Protein AF-A0A9D7WFF6-F1 (afdb_monomer_lite)

Radius of gyration: 21.52 Å; chains: 1; bounding box: 45×22×68 Å

Foldseek 3Di:
DDCDDPCVVVVDDDDPPQQAWDPDPAPDPVRCVPGNHRQVSVVHGRPCQVVDPVNPDDTDDPVVSVVVVVVVDVVCDDDCGGPCNCVVPVVDD

Structure (mmCIF, N/CA/C/O backbone):
data_AF-A0A9D7WFF6-F1
#
_entry.id   AF-A0A9D7WFF6-F1
#
loop_
_atom_site.group_PDB
_atom_site.id
_atom_site.type_symbol
_atom_site.label_atom_id
_atom_site.label_alt_id
_atom_site.label_comp_id
_atom_site.label_asym_id
_atom_site.label_entity_id
_atom_site.label_seq_id
_atom_site.pdbx_PDB_ins_code
_atom_site.Cartn_x
_atom_site.Cartn_y
_atom_site.Cartn_z
_atom_site.occupancy
_atom_site.B_iso_or_equiv
_atom_site.auth_seq_id
_atom_site.auth_comp_id
_atom_site.auth_asym_id
_atom_site.auth_atom_id
_atom_site.pdbx_PDB_model_num
ATOM 1 N N . TYR A 1 1 ? 4.949 -10.488 26.627 1.00 51.47 1 TYR A N 1
ATOM 2 C CA . TYR A 1 1 ? 5.889 -9.522 27.236 1.00 51.47 1 TYR A CA 1
ATOM 3 C C . TYR A 1 1 ? 5.358 -9.152 28.618 1.00 51.47 1 TYR A C 1
ATOM 5 O O . TYR A 1 1 ? 4.138 -9.044 28.725 1.00 51.47 1 TYR A O 1
ATOM 13 N N . PRO A 1 2 ? 6.188 -9.044 29.673 1.00 53.62 2 PRO A N 1
ATOM 14 C CA . PRO A 1 2 ? 5.700 -8.778 31.028 1.00 53.62 2 PRO A CA 1
ATOM 15 C C . PRO A 1 2 ? 4.939 -7.446 31.092 1.00 53.62 2 PRO A C 1
ATOM 17 O O . PRO A 1 2 ? 5.420 -6.419 30.625 1.00 53.62 2 PRO A O 1
ATOM 20 N N . GLN A 1 3 ? 3.726 -7.491 31.645 1.00 60.25 3 GLN A N 1
ATOM 21 C CA . GLN A 1 3 ? 2.817 -6.343 31.758 1.00 60.25 3 GLN A CA 1
ATOM 22 C C . GLN A 1 3 ? 3.199 -5.383 32.904 1.00 60.25 3 GLN A C 1
ATOM 24 O O . GLN A 1 3 ? 2.782 -4.229 32.889 1.00 60.25 3 GLN A O 1
ATOM 29 N N . ALA A 1 4 ? 4.000 -5.829 33.880 1.00 56.16 4 ALA A N 1
ATOM 30 C CA . ALA A 1 4 ? 4.383 -5.046 35.057 1.00 56.16 4 ALA A CA 1
ATOM 31 C C . ALA A 1 4 ? 5.846 -4.561 34.973 1.00 56.16 4 ALA A C 1
ATOM 33 O O . ALA A 1 4 ? 6.760 -5.370 34.822 1.00 56.16 4 ALA A O 1
ATOM 34 N N . GLY A 1 5 ? 6.062 -3.242 35.080 1.00 62.12 5 GLY A N 1
ATOM 35 C CA . GLY A 1 5 ? 7.380 -2.580 35.101 1.00 62.12 5 GLY A CA 1
ATOM 36 C C . GLY A 1 5 ? 7.446 -1.322 34.220 1.00 62.12 5 GLY A C 1
ATOM 37 O O . GLY A 1 5 ? 6.493 -1.012 33.511 1.00 62.12 5 GLY A O 1
ATOM 38 N N . ASN A 1 6 ? 8.583 -0.610 34.207 1.00 53.22 6 ASN A N 1
ATOM 39 C CA . ASN A 1 6 ? 8.793 0.648 33.448 1.00 53.22 6 ASN A CA 1
ATOM 40 C C . ASN A 1 6 ? 8.554 0.549 31.925 1.00 53.22 6 ASN A C 1
ATOM 42 O O . ASN A 1 6 ? 8.473 1.572 31.243 1.00 53.22 6 ASN A O 1
ATOM 46 N N . TYR A 1 7 ? 8.443 -0.670 31.392 1.00 53.47 7 TYR A N 1
ATOM 47 C CA . TYR A 1 7 ? 8.113 -0.952 29.996 1.00 53.47 7 TYR A CA 1
ATOM 48 C C . TYR A 1 7 ? 6.708 -1.544 29.812 1.00 53.47 7 TYR A C 1
ATOM 50 O O . TYR A 1 7 ? 6.371 -1.931 28.705 1.00 53.47 7 TYR A O 1
ATOM 58 N N . GLY A 1 8 ? 5.856 -1.602 30.839 1.00 54.44 8 GLY A N 1
ATOM 59 C CA . GLY A 1 8 ? 4.486 -2.120 30.717 1.00 54.44 8 GLY A CA 1
ATOM 60 C C . GLY A 1 8 ? 3.635 -1.321 29.720 1.00 54.44 8 GLY A C 1
ATOM 61 O O . GLY A 1 8 ? 2.864 -1.900 28.961 1.00 54.44 8 GLY A O 1
ATOM 62 N N . SER A 1 9 ? 3.860 -0.003 29.641 1.00 57.31 9 SER A N 1
ATOM 63 C CA . SER A 1 9 ? 3.270 0.887 28.628 1.00 57.31 9 SER A CA 1
ATOM 64 C C . SER A 1 9 ? 4.085 0.980 27.330 1.00 57.31 9 SER A C 1
ATOM 66 O O . SER A 1 9 ? 3.525 1.277 26.282 1.00 57.31 9 SER A O 1
ATOM 68 N N . ARG A 1 10 ? 5.397 0.707 27.378 1.00 57.03 10 ARG A N 1
ATOM 69 C CA . ARG A 1 10 ? 6.321 0.751 26.221 1.00 57.03 10 ARG A CA 1
ATOM 70 C C . ARG A 1 10 ? 6.524 -0.602 25.525 1.00 57.03 10 ARG A C 1
ATOM 72 O O . ARG A 1 10 ? 7.231 -0.678 24.529 1.00 57.03 10 ARG A O 1
ATOM 79 N N . GLY A 1 11 ? 5.957 -1.675 26.068 1.00 58.78 11 GLY A N 1
ATOM 80 C CA . GLY A 1 11 ? 6.169 -3.054 25.626 1.00 58.78 11 GLY A CA 1
ATOM 81 C C . GLY A 1 11 ? 5.215 -3.494 24.520 1.00 58.78 11 GLY A C 1
ATOM 82 O O . GLY A 1 11 ? 5.403 -4.566 23.945 1.00 58.78 11 GLY A O 1
ATOM 83 N N . LYS A 1 12 ? 4.195 -2.682 24.211 1.00 66.44 12 LYS A N 1
ATOM 84 C CA . LYS A 1 12 ? 3.347 -2.881 23.037 1.00 66.44 12 L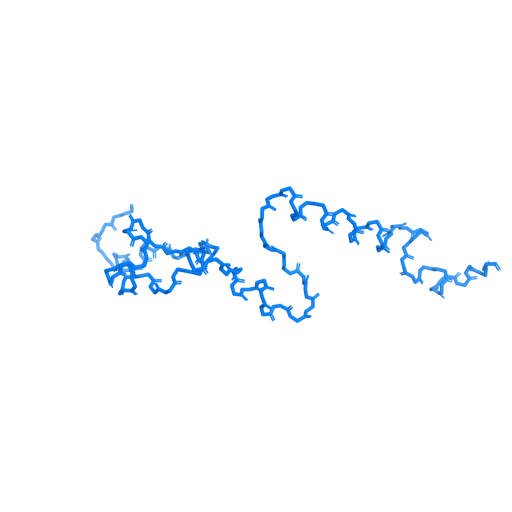YS A CA 1
ATOM 85 C C . LYS A 1 12 ? 3.985 -2.126 21.875 1.00 66.44 12 LYS A C 1
ATOM 87 O O . LYS A 1 12 ? 3.928 -0.907 21.814 1.00 66.44 12 LYS A O 1
ATOM 92 N N . MET A 1 13 ? 4.676 -2.870 21.019 1.00 75.56 13 MET A N 1
ATOM 93 C CA . MET A 1 13 ? 5.351 -2.319 19.851 1.00 75.56 13 MET A CA 1
ATOM 94 C C . MET A 1 13 ? 4.332 -2.067 18.743 1.00 75.56 13 MET A C 1
ATOM 96 O O . MET A 1 13 ? 3.587 -2.976 18.368 1.00 75.56 13 MET A O 1
ATOM 100 N N . ASP A 1 14 ? 4.333 -0.853 18.205 1.00 80.25 14 ASP A N 1
ATOM 101 C CA . ASP A 1 14 ? 3.604 -0.553 16.982 1.00 80.25 14 ASP A CA 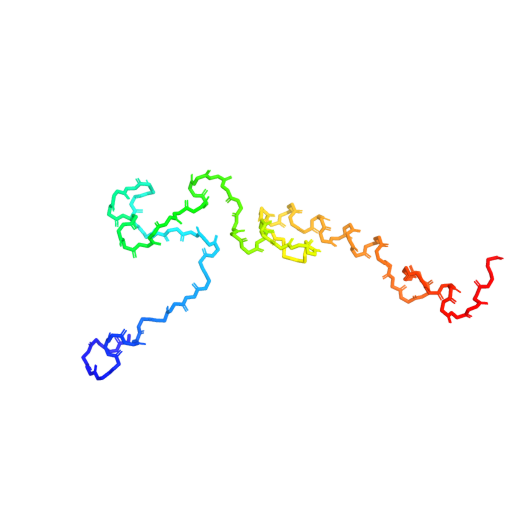1
ATOM 102 C C . ASP A 1 14 ? 4.370 -1.096 15.775 1.00 80.25 14 ASP A C 1
ATOM 104 O O . ASP A 1 14 ? 5.601 -1.090 15.718 1.00 80.25 14 ASP A O 1
ATOM 108 N N . LYS A 1 15 ? 3.628 -1.566 14.780 1.00 86.00 15 LYS A N 1
ATOM 109 C CA . LYS A 1 15 ? 4.166 -1.949 13.476 1.00 86.00 15 LYS A CA 1
ATOM 110 C C . LYS A 1 15 ? 3.282 -1.369 12.389 1.00 86.00 15 LYS A C 1
ATOM 112 O O . LYS A 1 15 ? 2.117 -1.060 12.629 1.00 86.00 15 LYS A O 1
ATOM 117 N N . CYS A 1 16 ? 3.797 -1.308 11.166 1.00 91.25 16 CYS A N 1
ATOM 118 C CA . CYS A 1 16 ? 2.937 -1.098 10.010 1.00 91.25 16 CYS A CA 1
ATOM 119 C C . CYS A 1 16 ? 1.864 -2.205 9.963 1.00 91.25 16 CYS A C 1
ATOM 121 O O . CYS A 1 16 ? 2.179 -3.397 9.915 1.00 91.25 16 CYS A O 1
ATOM 123 N N . THR A 1 17 ? 0.591 -1.811 10.003 1.00 91.31 17 THR A N 1
ATOM 124 C CA . THR A 1 17 ? -0.573 -2.702 9.846 1.00 91.31 17 THR A CA 1
ATOM 125 C C . THR A 1 17 ? -1.188 -2.600 8.456 1.00 91.31 17 THR A C 1
ATOM 127 O O . THR A 1 17 ? -2.295 -3.073 8.245 1.00 91.31 17 THR A O 1
ATOM 130 N N . PHE A 1 18 ? -0.495 -1.963 7.505 1.00 93.75 18 PHE A N 1
ATOM 131 C CA . PHE A 1 18 ? -1.027 -1.705 6.165 1.00 93.75 18 PHE A CA 1
ATOM 132 C C . PHE A 1 18 ? -2.305 -0.845 6.184 1.00 93.75 18 PHE A C 1
ATOM 134 O O . PHE A 1 18 ? -3.184 -0.990 5.345 1.00 93.75 18 PHE A O 1
ATOM 141 N N . CYS A 1 19 ? -2.399 0.062 7.167 1.00 93.94 19 CYS A N 1
ATOM 142 C CA . CYS A 1 19 ? -3.584 0.880 7.444 1.00 93.94 19 CYS A CA 1
ATOM 143 C C . CYS A 1 19 ? -4.859 0.074 7.761 1.00 93.94 19 CYS A C 1
ATOM 145 O O . CYS A 1 19 ? -5.961 0.606 7.610 1.00 93.94 19 CYS A O 1
ATOM 147 N N . ALA A 1 20 ? -4.705 -1.174 8.212 1.00 92.88 20 ALA A N 1
ATOM 148 C CA . ALA A 1 20 ? -5.773 -1.943 8.836 1.00 92.88 20 ALA A CA 1
ATOM 149 C C . ALA A 1 20 ? -6.087 -1.394 10.233 1.00 92.88 20 ALA A C 1
ATOM 151 O O . ALA A 1 20 ? -5.204 -0.832 10.896 1.00 92.88 20 ALA A O 1
ATOM 152 N N . GLY A 1 21 ? -7.328 -1.591 10.667 1.00 90.19 21 GLY A N 1
ATOM 153 C CA . GLY A 1 21 ? -7.759 -1.312 12.026 1.00 90.19 21 GLY A CA 1
ATOM 154 C C . GLY A 1 21 ? -7.428 -2.443 13.001 1.00 90.19 21 GLY A C 1
ATOM 155 O O . GLY A 1 21 ? -6.343 -3.034 12.961 1.00 90.19 21 GLY A O 1
ATOM 156 N N . GLY A 1 22 ? -8.341 -2.672 13.940 1.00 88.56 22 GLY A N 1
ATOM 157 C CA . GLY A 1 22 ? -8.149 -3.573 15.075 1.00 88.56 22 GLY A CA 1
ATOM 158 C C . GLY A 1 22 ? -8.730 -4.973 14.863 1.00 88.56 22 GLY A C 1
ATOM 159 O O . GLY A 1 22 ? -9.256 -5.274 13.803 1.00 88.56 22 GLY A O 1
ATOM 160 N N . PRO A 1 23 ? -8.667 -5.842 15.888 1.00 89.94 23 PRO A N 1
ATOM 161 C CA . PRO A 1 23 ? -9.406 -7.109 15.917 1.00 89.94 23 PRO A CA 1
ATOM 162 C C . PRO A 1 23 ? -10.904 -6.935 16.241 1.00 89.94 23 PRO A C 1
ATOM 164 O O . PRO A 1 23 ? -11.622 -7.921 16.362 1.00 89.94 23 PRO A O 1
ATOM 167 N N . GLU A 1 24 ? -11.335 -5.699 16.483 1.00 90.38 24 GLU A N 1
ATOM 168 C CA . GLU A 1 24 ? -12.722 -5.335 16.774 1.00 90.38 24 GLU A CA 1
ATOM 169 C C . GLU A 1 24 ? -13.532 -5.321 15.469 1.00 90.38 24 GLU A C 1
ATOM 171 O O . GLU A 1 24 ? -12.949 -5.356 14.389 1.00 90.38 24 GLU A O 1
ATOM 176 N N . GLU A 1 25 ? -14.862 -5.245 15.545 1.00 93.62 25 GLU A N 1
ATOM 177 C CA . GLU A 1 25 ? -15.680 -5.146 14.330 1.00 93.62 25 GLU A CA 1
ATOM 178 C C . GLU A 1 25 ? -15.315 -3.902 13.509 1.00 93.62 25 GLU A C 1
ATOM 180 O O . GLU A 1 25 ? -15.239 -2.787 14.048 1.00 93.62 25 GLU A O 1
ATOM 185 N N . ASP A 1 26 ? -15.114 -4.113 12.206 1.00 93.62 26 ASP A N 1
ATOM 186 C CA . ASP A 1 26 ? -14.766 -3.065 11.250 1.00 93.62 26 ASP A CA 1
ATOM 187 C C . ASP A 1 26 ? -15.784 -1.917 11.306 1.00 93.62 26 ASP A C 1
ATOM 189 O O . ASP A 1 26 ? -16.999 -2.127 11.327 1.00 93.62 26 ASP A O 1
ATOM 193 N N . MET A 1 27 ? -15.280 -0.683 11.288 1.00 92.12 27 MET A N 1
ATOM 194 C CA . MET A 1 27 ? -16.070 0.555 11.323 1.00 92.12 27 MET A CA 1
ATOM 195 C C . MET A 1 27 ? -16.902 0.744 12.603 1.00 92.12 27 MET A C 1
ATOM 197 O O . MET A 1 27 ? -17.763 1.628 12.659 1.00 92.12 27 MET A O 1
ATOM 201 N N . SER A 1 28 ? -16.636 -0.030 13.657 1.00 94.56 28 SER A N 1
ATOM 202 C CA . SER A 1 28 ? -17.254 0.192 14.963 1.00 94.56 28 SER A CA 1
ATOM 203 C C . SER A 1 28 ? -16.670 1.427 15.661 1.00 94.56 28 SER A C 1
ATOM 205 O O . SER A 1 28 ? -15.517 1.823 15.467 1.00 94.56 28 SER A O 1
ATOM 207 N N . SER A 1 29 ? -17.461 2.042 16.543 1.00 94.69 29 SER A N 1
ATOM 208 C CA . SER A 1 29 ? -16.994 3.162 17.373 1.00 94.69 29 SER A CA 1
ATOM 209 C C . SER A 1 29 ? -15.818 2.764 18.271 1.00 94.69 29 SER A C 1
ATOM 211 O O . SER A 1 29 ? -14.919 3.568 18.518 1.00 94.69 29 SER A O 1
ATOM 213 N N . LEU A 1 30 ? -15.813 1.513 18.730 1.00 93.62 30 LEU A N 1
ATOM 214 C CA . LEU A 1 30 ? -14.795 0.956 19.607 1.00 93.62 30 LEU A CA 1
ATOM 215 C C . LEU A 1 30 ? -13.486 0.686 18.852 1.00 93.62 30 LEU A C 1
ATOM 217 O O . LEU A 1 30 ? -12.414 0.999 19.375 1.00 93.62 30 LEU A O 1
ATOM 221 N N . GLU A 1 31 ? -13.556 0.191 17.613 1.00 93.88 31 GLU A N 1
ATOM 222 C CA . GLU A 1 31 ? -12.395 0.110 16.724 1.00 93.88 31 GLU A CA 1
ATOM 223 C C . GLU A 1 31 ? -11.797 1.501 16.496 1.00 93.88 31 GLU A C 1
ATOM 225 O O . GLU A 1 31 ? -10.604 1.708 16.730 1.00 93.88 31 GLU A O 1
ATOM 230 N N . PHE A 1 32 ? -12.634 2.472 16.119 1.00 92.12 32 PHE A N 1
ATOM 231 C CA . PHE A 1 32 ? -12.182 3.826 15.817 1.00 92.12 32 PHE A CA 1
ATOM 232 C C . PHE A 1 32 ? -11.499 4.498 17.014 1.00 92.12 32 PHE A C 1
ATOM 234 O O . PHE A 1 32 ? -10.463 5.143 16.860 1.00 92.12 32 PHE A O 1
ATOM 241 N N . GLN A 1 33 ? -12.034 4.316 18.223 1.00 92.25 33 GLN A N 1
ATOM 242 C CA . GLN A 1 33 ? -11.424 4.846 19.444 1.00 92.25 33 GLN A CA 1
ATOM 243 C C . GLN A 1 33 ? -10.068 4.203 19.765 1.00 92.25 33 GLN A C 1
ATOM 245 O O . GLN A 1 33 ? -9.178 4.890 20.265 1.00 92.25 33 GLN A O 1
ATOM 250 N N . LYS A 1 34 ? -9.899 2.900 19.506 1.00 87.44 34 LYS A N 1
ATOM 251 C CA . LYS A 1 34 ? -8.673 2.161 19.855 1.00 87.44 34 LYS A CA 1
ATOM 252 C C . LYS A 1 34 ? -7.580 2.241 18.787 1.00 87.44 34 LYS A C 1
ATOM 254 O O . LYS A 1 34 ? -6.406 2.330 19.135 1.00 87.44 34 LYS A O 1
ATOM 259 N N . TYR A 1 35 ? -7.953 2.161 17.513 1.00 88.44 35 TYR A N 1
ATOM 260 C CA . TYR A 1 35 ? -7.038 1.970 16.379 1.00 88.44 35 TYR A CA 1
ATOM 261 C C . TYR A 1 35 ? -7.127 3.089 15.337 1.00 88.44 35 TYR A C 1
ATOM 263 O O . TYR A 1 35 ? -6.325 3.137 14.403 1.00 88.44 35 TYR A O 1
ATOM 271 N N . GLY A 1 36 ? -8.068 4.019 15.503 1.00 90.75 36 GLY A N 1
ATOM 272 C CA . GLY A 1 36 ? -8.325 5.062 14.526 1.00 90.75 36 GLY A CA 1
ATOM 273 C C . GLY A 1 36 ? -9.014 4.512 13.282 1.00 90.75 36 GLY A C 1
ATOM 274 O O . GLY A 1 36 ? -9.804 3.576 13.323 1.00 90.75 36 GLY A O 1
ATOM 275 N N . ARG A 1 37 ? -8.738 5.142 12.145 1.00 91.31 37 ARG A N 1
ATOM 276 C CA . ARG A 1 37 ? -9.438 4.862 10.892 1.00 91.31 37 ARG A CA 1
ATOM 277 C C . ARG A 1 37 ? -8.872 3.633 10.179 1.00 91.31 37 ARG A C 1
ATOM 279 O O . ARG A 1 37 ? -7.722 3.660 9.737 1.00 91.31 37 ARG A O 1
ATOM 286 N N . ASN A 1 38 ? -9.718 2.630 9.969 1.00 94.56 38 ASN A N 1
ATOM 287 C CA . ASN A 1 38 ? -9.428 1.453 9.156 1.00 94.56 38 ASN A CA 1
ATOM 288 C C . ASN A 1 38 ? -9.611 1.773 7.658 1.00 94.56 38 ASN A C 1
ATOM 290 O O . ASN A 1 38 ? -10.723 1.783 7.137 1.00 94.56 38 ASN A O 1
ATOM 294 N N . ARG A 1 39 ? -8.516 2.077 6.947 1.00 94.88 39 ARG A N 1
ATOM 295 C CA . ARG A 1 39 ? -8.590 2.453 5.518 1.00 94.88 39 ARG A CA 1
ATOM 296 C C . ARG A 1 39 ? -8.928 1.272 4.617 1.00 94.88 39 ARG A C 1
ATOM 298 O O . ARG A 1 39 ? -9.542 1.481 3.575 1.00 94.88 39 ARG A O 1
ATOM 305 N N . LEU A 1 40 ? -8.519 0.067 5.011 1.00 93.31 40 LEU A N 1
ATOM 306 C CA . LEU A 1 40 ? -8.791 -1.140 4.237 1.00 93.31 40 LEU A CA 1
ATOM 307 C C . LEU A 1 40 ? -10.286 -1.469 4.255 1.00 93.31 40 LEU A C 1
ATOM 309 O O . LEU A 1 40 ? -10.846 -1.720 3.192 1.00 93.31 40 LEU A O 1
ATOM 313 N N . ALA A 1 41 ? -10.941 -1.367 5.417 1.00 94.56 41 ALA A N 1
ATOM 314 C CA . ALA A 1 41 ? -12.395 -1.520 5.528 1.00 94.56 41 ALA A CA 1
ATOM 315 C C . ALA A 1 41 ? -13.164 -0.438 4.744 1.00 94.56 41 ALA A C 1
ATOM 317 O O . ALA A 1 41 ? -14.216 -0.710 4.177 1.00 94.56 41 ALA A O 1
ATOM 318 N N . GLU A 1 42 ? -12.611 0.776 4.629 1.00 93.75 42 GLU A N 1
ATOM 319 C CA . GLU A 1 42 ? -13.155 1.838 3.764 1.00 93.75 42 GLU A CA 1
ATOM 320 C C . GLU A 1 42 ? -12.931 1.596 2.253 1.00 93.75 42 GLU A C 1
ATOM 322 O O . GLU A 1 42 ? -13.353 2.420 1.439 1.00 93.75 42 GLU A O 1
ATOM 327 N N . GLY A 1 43 ? -12.231 0.527 1.856 1.00 92.94 43 GLY A N 1
ATOM 328 C CA . GLY A 1 43 ? -11.891 0.242 0.457 1.00 92.94 43 GLY A CA 1
ATOM 329 C C . GLY A 1 43 ? -10.822 1.170 -0.132 1.00 92.94 43 GLY A C 1
ATOM 330 O O . GLY A 1 43 ? -10.709 1.296 -1.352 1.00 92.94 43 GLY A O 1
ATOM 331 N N . LYS A 1 44 ? -10.043 1.849 0.716 1.00 93.88 44 LYS A N 1
ATOM 332 C CA . LYS A 1 44 ? -8.978 2.773 0.306 1.00 93.88 44 LYS A CA 1
ATOM 333 C C . LYS A 1 44 ? -7.621 2.097 0.379 1.00 93.88 44 LYS A C 1
ATOM 335 O O . LYS A 1 44 ? -7.387 1.200 1.191 1.00 93.88 44 LYS A O 1
ATOM 340 N N . LEU A 1 45 ? -6.684 2.579 -0.429 1.00 93.06 45 LEU A N 1
ATOM 341 C CA . LEU A 1 45 ? -5.315 2.103 -0.345 1.00 93.06 45 LEU A CA 1
ATOM 342 C C . LEU A 1 45 ? -4.644 2.641 0.938 1.00 93.06 45 LEU A C 1
ATOM 344 O O . LEU A 1 45 ? -5.032 3.686 1.490 1.00 93.06 45 LEU A O 1
ATOM 348 N N . PRO A 1 46 ? -3.607 1.943 1.435 1.00 95.44 46 PRO A N 1
ATOM 349 C CA . PRO A 1 46 ? -2.779 2.432 2.525 1.00 95.44 46 PRO A CA 1
ATOM 350 C C . PRO A 1 46 ? -2.232 3.829 2.228 1.00 95.44 46 PRO A C 1
ATOM 352 O O . PRO A 1 46 ? -1.767 4.115 1.122 1.00 95.44 46 PRO A O 1
ATOM 355 N N . ILE A 1 47 ? -2.232 4.692 3.245 1.00 95.00 47 ILE A N 1
ATOM 356 C CA . ILE A 1 47 ? -1.911 6.117 3.086 1.00 95.00 47 ILE A CA 1
ATOM 357 C C . ILE A 1 47 ? -0.520 6.347 2.484 1.00 95.00 47 ILE A C 1
ATOM 359 O O . ILE A 1 47 ? -0.339 7.244 1.665 1.00 95.00 47 ILE A O 1
ATOM 363 N N . CYS A 1 48 ? 0.452 5.499 2.833 1.00 95.56 48 CYS A N 1
ATOM 364 C CA . CYS A 1 48 ? 1.809 5.584 2.308 1.00 95.56 48 CYS A CA 1
ATOM 365 C C . CYS A 1 48 ? 1.851 5.381 0.786 1.00 95.56 48 CYS A C 1
ATOM 367 O O . CYS A 1 48 ? 2.623 6.055 0.115 1.00 95.56 48 CYS A O 1
ATOM 369 N N . ALA A 1 49 ? 1.023 4.486 0.235 1.00 95.75 49 ALA A N 1
ATOM 370 C CA . ALA A 1 49 ? 0.968 4.224 -1.203 1.00 95.75 49 ALA A CA 1
ATOM 371 C C . ALA A 1 49 ? 0.171 5.300 -1.959 1.00 95.75 49 ALA A C 1
ATOM 373 O O . ALA A 1 49 ? 0.592 5.734 -3.031 1.00 95.75 49 ALA A O 1
ATOM 374 N N . GLU A 1 50 ? -0.936 5.791 -1.393 1.00 93.06 50 GLU A N 1
ATOM 375 C CA . GLU A 1 50 ? -1.734 6.851 -2.030 1.00 93.06 50 GLU A CA 1
ATOM 376 C C . GLU A 1 50 ? -0.991 8.187 -2.097 1.00 93.06 50 GLU A C 1
ATOM 378 O O . GLU A 1 50 ? -0.980 8.844 -3.140 1.00 93.06 50 GLU A O 1
ATOM 383 N N . MET A 1 51 ? -0.334 8.564 -0.997 1.00 95.75 51 MET A N 1
ATOM 384 C CA . MET A 1 51 ? 0.369 9.839 -0.861 1.00 95.75 51 MET A CA 1
ATOM 385 C C . MET A 1 51 ? 1.739 9.845 -1.560 1.00 95.75 51 MET A C 1
ATOM 387 O O . MET A 1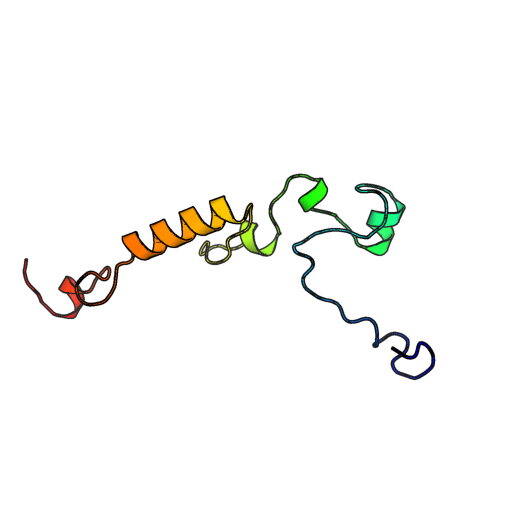 51 ? 2.314 10.911 -1.778 1.00 95.75 51 MET A O 1
ATOM 39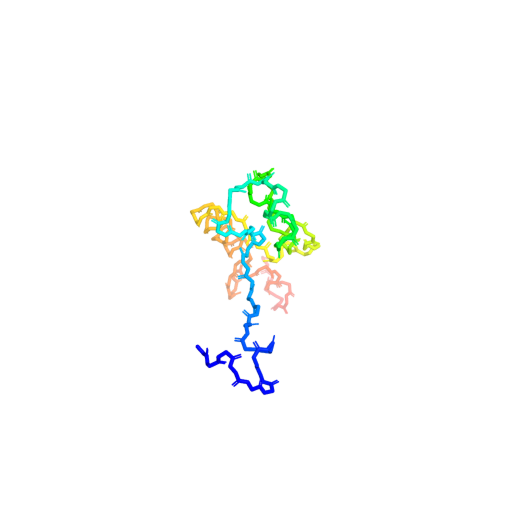1 N N . CYS A 1 52 ? 2.287 8.682 -1.928 1.00 96.31 52 CYS A N 1
ATOM 392 C CA . CYS A 1 52 ? 3.609 8.594 -2.547 1.00 96.31 52 CYS A CA 1
ATOM 393 C C . CYS A 1 52 ? 3.646 9.333 -3.898 1.00 96.31 52 CYS A C 1
ATOM 395 O O . CYS A 1 52 ? 3.105 8.857 -4.899 1.00 96.31 52 CYS A O 1
ATOM 397 N N . SER A 1 53 ? 4.331 10.478 -3.940 1.00 96.25 53 SER A N 1
ATOM 398 C CA . SER A 1 53 ? 4.453 11.328 -5.133 1.00 96.25 53 SER A CA 1
ATOM 399 C C . SER A 1 53 ? 5.200 10.637 -6.274 1.00 96.25 53 SER A C 1
ATOM 401 O O . SER A 1 53 ? 4.793 10.725 -7.428 1.00 96.25 53 SER A O 1
ATOM 403 N N . THR A 1 54 ? 6.253 9.887 -5.947 1.00 94.25 54 THR A N 1
ATOM 404 C CA . THR A 1 54 ? 7.068 9.133 -6.912 1.00 94.25 54 THR A CA 1
ATOM 405 C C . THR A 1 54 ? 6.448 7.798 -7.311 1.00 94.25 54 THR A C 1
ATOM 407 O O . THR A 1 54 ? 7.007 7.089 -8.146 1.00 94.25 54 THR A O 1
ATOM 410 N N . LYS A 1 55 ? 5.316 7.419 -6.699 1.00 90.75 55 LYS A N 1
ATOM 411 C CA . LYS A 1 55 ? 4.662 6.115 -6.886 1.00 90.75 55 LYS A CA 1
ATOM 412 C C . LYS A 1 55 ? 5.599 4.929 -6.624 1.00 90.75 55 LYS A C 1
ATOM 414 O O . LYS A 1 55 ? 5.423 3.868 -7.220 1.00 90.75 55 LYS A O 1
ATOM 419 N N . ALA A 1 56 ? 6.586 5.095 -5.741 1.00 93.38 56 ALA A N 1
ATOM 420 C CA . ALA A 1 56 ? 7.523 4.042 -5.355 1.00 93.38 56 ALA A CA 1
ATOM 421 C C . ALA A 1 56 ? 6.851 2.943 -4.520 1.00 93.38 56 ALA A C 1
ATOM 423 O O . ALA A 1 56 ? 7.110 1.761 -4.737 1.00 93.38 56 ALA A O 1
ATOM 424 N N . LEU A 1 57 ? 5.969 3.331 -3.595 1.00 95.12 57 LEU A N 1
ATOM 425 C CA . LEU A 1 57 ? 5.191 2.393 -2.794 1.00 95.12 57 LEU A CA 1
ATOM 426 C C . LEU A 1 57 ? 3.971 1.918 -3.588 1.00 95.12 57 LEU A C 1
ATOM 428 O O . LEU A 1 57 ? 3.182 2.731 -4.070 1.00 95.12 57 LEU A O 1
ATOM 432 N N . LEU A 1 58 ? 3.831 0.599 -3.710 1.00 94.75 58 LEU A N 1
ATOM 433 C CA . LEU A 1 58 ? 2.679 -0.074 -4.301 1.00 94.75 58 LEU A CA 1
ATOM 434 C C . LEU A 1 58 ? 1.909 -0.796 -3.199 1.00 94.75 58 LEU A C 1
ATOM 436 O O . LEU A 1 58 ? 2.511 -1.393 -2.308 1.00 94.75 58 LEU A O 1
ATOM 440 N N . ALA A 1 59 ? 0.586 -0.745 -3.271 1.00 95.19 59 ALA A N 1
ATOM 441 C CA . ALA A 1 59 ? -0.296 -1.465 -2.370 1.00 95.19 59 ALA A CA 1
ATOM 442 C C . ALA A 1 59 ? -1.509 -1.973 -3.147 1.00 95.19 59 ALA A C 1
ATOM 444 O O . ALA A 1 59 ? -1.971 -1.310 -4.074 1.00 95.19 59 ALA A O 1
ATOM 445 N N . GLY A 1 60 ? -1.999 -3.144 -2.766 1.00 93.06 60 GLY A N 1
ATOM 446 C CA . GLY A 1 60 ? -3.083 -3.837 -3.442 1.00 93.06 60 GLY A CA 1
ATOM 447 C C . GLY A 1 60 ? -2.925 -5.340 -3.276 1.00 93.06 60 GLY A C 1
ATOM 448 O O . GLY A 1 60 ? -2.082 -5.799 -2.502 1.00 93.06 60 GLY A O 1
ATOM 449 N N . ASP A 1 61 ? -3.730 -6.085 -4.023 1.00 94.31 61 ASP A N 1
ATOM 450 C CA . ASP A 1 61 ? -3.607 -7.533 -4.103 1.00 94.31 61 ASP A CA 1
ATOM 451 C C . ASP A 1 61 ? -2.216 -7.956 -4.612 1.00 94.31 61 ASP A C 1
ATOM 453 O O . ASP A 1 61 ? -1.609 -7.277 -5.450 1.00 94.31 61 ASP A O 1
ATOM 457 N N . GLY A 1 62 ? -1.708 -9.074 -4.090 1.00 95.12 62 GLY A N 1
ATOM 458 C CA . GLY A 1 62 ? -0.355 -9.546 -4.372 1.00 95.12 62 GLY A CA 1
ATOM 459 C C . GLY A 1 62 ? -0.105 -9.792 -5.859 1.00 95.12 62 GLY A C 1
ATOM 460 O O . GLY A 1 62 ? 0.965 -9.425 -6.360 1.00 95.12 62 GLY A O 1
ATOM 461 N N . ASP A 1 63 ? -1.088 -10.323 -6.587 1.00 97.19 63 ASP A N 1
ATOM 462 C CA . ASP A 1 63 ? -0.944 -10.600 -8.016 1.00 97.19 63 ASP A CA 1
ATOM 463 C C . ASP A 1 63 ? -0.925 -9.300 -8.823 1.00 97.19 63 ASP A C 1
ATOM 465 O O . ASP A 1 63 ? -0.080 -9.116 -9.704 1.00 97.19 63 ASP A O 1
ATOM 469 N N . GLN A 1 64 ? -1.789 -8.346 -8.467 1.00 95.69 64 GLN A N 1
ATOM 470 C CA . GLN A 1 64 ? -1.846 -7.030 -9.110 1.00 95.69 64 GLN A CA 1
ATOM 471 C C . GLN A 1 64 ? -0.555 -6.232 -8.890 1.00 95.69 64 GLN A C 1
ATOM 473 O O . GLN A 1 64 ? 0.038 -5.720 -9.843 1.00 95.69 64 GLN A O 1
ATOM 478 N N . VAL A 1 65 ? -0.071 -6.167 -7.645 1.00 95.56 65 VAL A N 1
ATOM 479 C CA . VAL A 1 65 ? 1.192 -5.493 -7.307 1.00 95.56 65 VAL A CA 1
ATOM 480 C C . VAL A 1 65 ? 2.366 -6.149 -8.031 1.00 95.56 65 VAL A C 1
ATOM 482 O O . VAL A 1 65 ? 3.221 -5.445 -8.573 1.00 95.56 65 VAL A O 1
ATOM 485 N N . SER A 1 66 ? 2.394 -7.482 -8.094 1.00 96.62 66 SER A N 1
ATOM 486 C CA . SER A 1 66 ? 3.439 -8.220 -8.807 1.00 96.62 66 SER A CA 1
ATOM 487 C C . SER A 1 66 ? 3.442 -7.920 -10.303 1.00 96.62 66 SER A C 1
ATOM 489 O O . SER A 1 66 ? 4.513 -7.726 -10.878 1.00 96.62 66 SER A O 1
ATOM 491 N N . ASN A 1 67 ? 2.270 -7.836 -10.935 1.00 97.12 67 ASN A N 1
ATOM 492 C CA . ASN A 1 67 ? 2.160 -7.502 -12.355 1.00 97.12 67 ASN A CA 1
ATOM 493 C C . ASN A 1 67 ? 2.698 -6.092 -12.636 1.00 97.12 67 ASN A C 1
ATOM 495 O O . ASN A 1 67 ? 3.612 -5.944 -13.447 1.00 97.12 67 ASN A O 1
ATOM 499 N N . ILE A 1 68 ? 2.249 -5.086 -11.874 1.00 95.69 68 ILE A N 1
ATOM 500 C CA . ILE A 1 68 ? 2.735 -3.700 -11.997 1.00 95.69 68 ILE A CA 1
ATOM 501 C C . ILE A 1 68 ? 4.252 -3.632 -11.781 1.00 95.69 68 ILE A C 1
ATOM 503 O O . ILE A 1 68 ? 4.970 -2.916 -12.481 1.00 95.69 68 ILE A O 1
ATOM 507 N N . PHE A 1 69 ? 4.771 -4.364 -10.795 1.00 94.62 69 PHE A N 1
ATOM 508 C CA . PHE A 1 69 ? 6.201 -4.394 -10.514 1.00 94.62 69 PHE A CA 1
ATOM 509 C C . PHE A 1 69 ? 7.008 -4.972 -11.684 1.00 94.62 69 PHE A C 1
ATOM 511 O O . PHE A 1 69 ? 8.000 -4.361 -12.090 1.00 94.62 69 PHE A O 1
ATOM 518 N N . ARG A 1 70 ? 6.567 -6.100 -12.260 1.00 94.88 70 ARG A N 1
ATOM 519 C CA . ARG A 1 70 ? 7.211 -6.720 -13.429 1.00 94.88 70 ARG A CA 1
ATOM 520 C C . ARG A 1 70 ? 7.194 -5.784 -14.634 1.00 94.88 70 ARG A C 1
ATOM 522 O O . ARG A 1 70 ? 8.246 -5.562 -15.228 1.00 94.88 70 ARG A O 1
ATOM 529 N N . GLU A 1 71 ? 6.051 -5.174 -14.942 1.00 94.44 71 GLU A N 1
ATOM 530 C CA . GLU A 1 71 ? 5.930 -4.186 -16.022 1.00 94.44 71 GLU A CA 1
ATOM 531 C C . GLU A 1 71 ? 6.920 -3.028 -15.843 1.00 94.44 71 GLU A C 1
ATOM 533 O O . GLU A 1 71 ? 7.648 -2.667 -16.768 1.00 94.44 71 GLU A O 1
ATOM 538 N N . ARG A 1 72 ? 7.026 -2.487 -14.622 1.00 92.88 72 ARG A N 1
ATOM 539 C CA . ARG A 1 72 ? 7.964 -1.400 -14.308 1.00 92.88 72 ARG A CA 1
ATOM 540 C C . ARG A 1 72 ? 9.429 -1.808 -14.397 1.00 92.88 72 ARG A C 1
ATOM 542 O O . ARG A 1 72 ? 10.267 -0.934 -14.617 1.00 92.88 72 ARG A O 1
ATOM 549 N N . ILE A 1 73 ? 9.767 -3.070 -14.140 1.00 90.75 73 ILE A N 1
ATOM 550 C CA . ILE A 1 73 ? 11.133 -3.576 -14.330 1.00 90.75 73 ILE A CA 1
ATOM 551 C C . ILE A 1 73 ? 11.440 -3.664 -15.819 1.00 90.75 73 ILE A C 1
ATOM 553 O O . ILE A 1 73 ? 12.469 -3.152 -16.250 1.00 90.75 73 ILE A O 1
ATOM 557 N N . VAL A 1 74 ? 10.536 -4.257 -16.603 1.00 90.75 74 VAL A N 1
ATOM 558 C CA . VAL A 1 74 ? 10.714 -4.409 -18.052 1.00 90.75 74 VAL A CA 1
ATOM 559 C C . VAL A 1 74 ? 10.860 -3.045 -18.724 1.00 90.75 74 VAL A C 1
ATOM 561 O O . VAL A 1 74 ? 11.795 -2.847 -19.491 1.00 90.75 74 VAL A O 1
ATOM 564 N N . ALA A 1 75 ? 10.005 -2.078 -18.378 1.00 88.38 75 ALA A N 1
ATOM 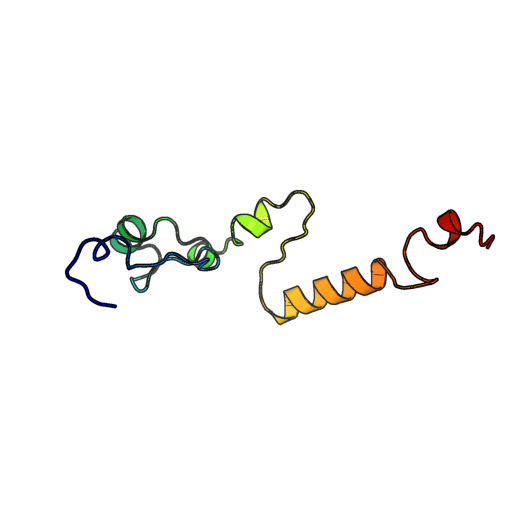565 C CA . ALA A 1 75 ? 10.066 -0.727 -18.934 1.00 88.38 75 ALA A CA 1
ATOM 566 C C . ALA A 1 75 ? 11.351 0.033 -18.559 1.00 88.38 75 ALA A C 1
ATOM 568 O O . ALA A 1 75 ? 11.858 0.819 -19.355 1.00 88.38 75 ALA A O 1
ATOM 569 N N . ARG A 1 76 ? 11.883 -0.183 -17.347 1.00 87.25 76 ARG A N 1
ATOM 570 C CA . ARG A 1 76 ? 13.164 0.406 -16.926 1.00 87.25 76 ARG A CA 1
ATOM 571 C C . ARG A 1 76 ? 14.356 -0.241 -17.627 1.00 87.25 76 ARG A C 1
ATOM 573 O O . ARG A 1 76 ? 15.351 0.446 -17.843 1.00 87.25 76 ARG A O 1
ATOM 580 N N . GLY A 1 77 ? 14.249 -1.524 -17.969 1.00 85.62 77 GLY A N 1
ATOM 581 C CA . GLY A 1 77 ? 15.323 -2.311 -18.562 1.00 85.62 77 GLY A CA 1
ATOM 582 C C . GLY A 1 77 ? 16.509 -2.529 -17.615 1.00 85.62 77 GLY A C 1
ATOM 583 O O . GLY A 1 77 ? 16.534 -2.058 -16.477 1.00 85.62 77 GLY A O 1
ATOM 584 N N . PHE A 1 78 ? 17.506 -3.275 -18.082 1.00 81.62 78 PHE A N 1
ATOM 585 C CA . PHE A 1 78 ? 18.726 -3.592 -17.335 1.00 81.62 78 PHE A CA 1
ATOM 586 C C . PHE A 1 78 ? 19.934 -3.660 -18.274 1.00 81.62 78 PHE A C 1
ATOM 588 O O . PHE A 1 78 ? 19.802 -3.991 -19.453 1.00 81.62 78 PHE A O 1
ATOM 595 N N . GLY A 1 79 ? 21.121 -3.338 -17.748 1.00 79.12 79 GLY A N 1
ATOM 596 C CA . GLY A 1 79 ? 22.362 -3.301 -18.529 1.00 79.12 79 GLY A CA 1
ATOM 597 C C . GLY A 1 79 ? 22.256 -2.363 -19.734 1.00 79.12 79 GLY A C 1
ATOM 598 O O . GLY A 1 79 ? 21.758 -1.247 -19.609 1.00 79.12 79 GLY A O 1
ATOM 599 N N . SER A 1 80 ? 22.660 -2.840 -20.915 1.00 75.62 80 SER A N 1
ATOM 600 C CA . SER A 1 80 ? 22.568 -2.072 -22.164 1.00 75.62 80 SER A CA 1
ATOM 601 C C . SER A 1 80 ? 21.142 -1.766 -22.629 1.00 75.62 80 SER A C 1
ATOM 603 O O . SER A 1 80 ? 20.953 -0.868 -23.445 1.00 75.62 80 SER A O 1
ATOM 605 N N . GLY A 1 81 ? 20.144 -2.481 -22.101 1.00 77.50 81 GLY A N 1
ATOM 606 C CA . GLY A 1 81 ? 18.725 -2.217 -22.335 1.00 77.50 81 GLY A CA 1
ATOM 607 C C . GLY A 1 81 ? 18.099 -1.264 -21.316 1.00 77.50 81 GLY A C 1
ATOM 608 O O . GLY A 1 81 ? 16.898 -1.021 -21.389 1.00 77.50 81 GLY A O 1
ATOM 609 N N . ALA A 1 82 ? 18.867 -0.756 -20.344 1.00 83.00 82 ALA A N 1
ATOM 610 C CA . ALA A 1 82 ? 18.350 0.178 -19.353 1.00 83.00 82 ALA A CA 1
ATOM 611 C C . ALA A 1 82 ? 18.002 1.531 -19.987 1.00 83.00 82 ALA A C 1
ATOM 613 O O . ALA A 1 82 ? 18.708 2.047 -20.860 1.00 83.00 82 ALA A O 1
ATOM 614 N N . TRP A 1 83 ? 16.920 2.135 -19.507 1.00 79.06 83 TRP A N 1
ATOM 615 C CA . TRP A 1 83 ? 16.489 3.455 -19.941 1.00 79.06 83 TRP A CA 1
ATOM 616 C C . TRP A 1 83 ? 17.613 4.487 -19.741 1.00 79.06 83 TRP A C 1
ATOM 618 O O . TRP A 1 83 ? 18.147 4.638 -18.644 1.00 79.06 83 TRP A O 1
ATOM 628 N N . GLY A 1 84 ? 17.991 5.180 -20.820 1.00 79.56 84 GLY A N 1
ATOM 629 C CA . GLY A 1 84 ? 19.071 6.176 -20.823 1.00 79.56 84 GLY A CA 1
ATOM 630 C C . GLY A 1 84 ? 20.488 5.626 -21.050 1.00 79.56 84 GLY A C 1
ATOM 631 O O . GLY A 1 84 ? 21.419 6.422 -21.172 1.00 79.56 84 GLY A O 1
ATOM 632 N N . TRP A 1 85 ? 20.674 4.305 -21.178 1.00 82.06 85 TRP A N 1
ATOM 633 C CA . TRP A 1 85 ? 22.001 3.698 -21.360 1.00 82.06 85 TRP A CA 1
ATOM 634 C C . TRP A 1 85 ? 22.700 4.128 -22.660 1.00 82.06 85 TRP A C 1
ATOM 636 O O . TRP A 1 85 ? 23.882 4.473 -22.644 1.00 82.06 85 TRP A O 1
ATOM 646 N N . GLY A 1 86 ? 21.969 4.176 -23.780 1.00 80.38 86 GLY A N 1
ATOM 647 C CA . GLY A 1 86 ? 22.511 4.627 -25.071 1.00 80.38 86 GLY A CA 1
ATOM 648 C C . GLY A 1 86 ? 23.010 6.076 -25.036 1.00 80.38 86 GLY A C 1
ATOM 649 O O . GLY A 1 86 ? 24.082 6.374 -25.562 1.00 80.38 86 GLY A O 1
ATOM 650 N N . THR A 1 87 ? 22.288 6.951 -24.327 1.00 82.88 87 THR A N 1
ATOM 651 C CA . THR A 1 87 ? 22.688 8.346 -24.096 1.00 82.88 87 THR A CA 1
ATOM 652 C C . THR A 1 87 ? 23.938 8.437 -23.222 1.00 82.88 87 THR A C 1
ATOM 654 O O . THR A 1 87 ? 24.840 9.210 -23.530 1.00 82.88 87 THR A O 1
ATOM 657 N N . ALA A 1 88 ? 24.016 7.643 -22.149 1.00 82.75 88 ALA A N 1
ATOM 658 C CA . ALA A 1 88 ? 25.128 7.688 -21.200 1.00 82.75 88 ALA A CA 1
ATOM 659 C C . ALA A 1 88 ? 26.462 7.219 -21.806 1.00 82.75 88 ALA A C 1
ATOM 661 O O . ALA A 1 88 ? 27.510 7.779 -21.492 1.00 82.75 88 ALA A O 1
ATOM 662 N N . TYR A 1 89 ? 26.428 6.217 -22.690 1.00 83.69 89 TYR A N 1
ATOM 663 C CA . TYR A 1 89 ? 27.634 5.589 -23.241 1.00 83.69 89 TYR A CA 1
ATOM 664 C C . TYR A 1 89 ? 27.872 5.885 -24.724 1.00 83.69 89 TYR A C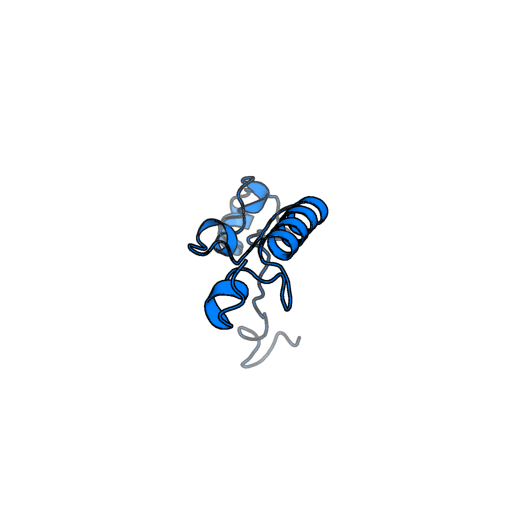 1
ATOM 666 O O . TYR A 1 89 ? 28.657 5.191 -25.366 1.00 83.69 89 TYR A O 1
ATOM 674 N N . SER A 1 90 ? 27.227 6.923 -25.273 1.00 78.75 90 SER A N 1
ATOM 675 C CA . SER A 1 90 ? 27.363 7.332 -26.683 1.00 78.75 90 SER A CA 1
ATOM 676 C C . SER A 1 90 ? 27.218 6.169 -27.670 1.00 78.75 90 SER A C 1
ATOM 678 O O . SER A 1 90 ? 27.871 6.137 -28.716 1.00 78.75 90 SER A O 1
ATOM 680 N N . ILE A 1 91 ? 26.360 5.204 -27.340 1.00 64.44 91 ILE A N 1
ATOM 681 C CA . ILE A 1 91 ? 26.039 4.099 -28.235 1.00 64.44 91 ILE A CA 1
ATOM 682 C C . ILE A 1 91 ? 25.047 4.689 -29.236 1.00 64.44 91 ILE A C 1
ATOM 684 O O . ILE A 1 91 ? 23.841 4.703 -28.995 1.00 64.44 91 ILE A O 1
ATOM 688 N N . LYS A 1 92 ? 25.577 5.311 -30.297 1.00 56.94 92 LYS A N 1
ATOM 689 C CA . LYS A 1 92 ? 24.778 5.765 -31.439 1.00 56.94 92 LYS A CA 1
ATOM 690 C C . LYS A 1 92 ? 23.963 4.568 -31.931 1.00 56.94 92 LYS A C 1
ATOM 692 O O . LYS A 1 92 ? 24.549 3.523 -32.209 1.00 56.94 92 LYS A O 1
ATOM 697 N N . GLY A 1 93 ? 22.640 4.733 -31.971 1.00 55.84 93 GLY A N 1
ATOM 698 C CA . GLY A 1 93 ? 21.773 3.854 -32.755 1.00 55.84 93 GLY A CA 1
ATOM 699 C C . GLY A 1 93 ? 22.173 3.879 -34.222 1.00 55.84 93 GLY A C 1
ATOM 700 O O . GLY A 1 93 ? 22.663 4.944 -34.672 1.00 55.84 93 GLY A O 1
#

Secondary structure (DSSP, 8-state):
--SSSTTTTT-S-----TT---SSPTT-HHHHHHH---TTTTTPPPHHHHH-TT-----S-HHHHHHHHHHHHHHH--GGGSTTHHHHTT---

pLDDT: mean 85.24, std 13.39, range [51.47, 97.19]

Sequence (93 aa):
YPQAGNYGSRGKMDKCTFCAGGPEEDMSSLEFQKYGRNRLAEGKLPICAEMCSTKALLAGDGDQVSNIFRERIVARGFGSGAWGWGTAYSIKG